Protein AF-A0A6B0WZJ7-F1 (afdb_monomer_lite)

Structure (mmCIF, N/CA/C/O backbone):
data_AF-A0A6B0WZJ7-F1
#
_entry.id   AF-A0A6B0WZJ7-F1
#
loop_
_atom_site.group_PDB
_atom_site.id
_atom_site.type_symbol
_atom_site.label_atom_id
_atom_site.label_alt_id
_atom_site.label_comp_id
_atom_site.label_asym_id
_atom_site.label_entity_id
_atom_site.label_seq_id
_atom_site.pdbx_PDB_ins_code
_atom_site.Cartn_x
_atom_site.Cartn_y
_atom_site.Cartn_z
_atom_site.occupancy
_atom_site.B_iso_or_equiv
_atom_site.auth_seq_id
_atom_site.auth_comp_id
_atom_site.auth_asym_id
_atom_site.auth_atom_id
_atom_site.pdbx_PDB_model_num
ATOM 1 N N . MET A 1 1 ? -17.792 -0.923 10.249 1.00 81.50 1 MET A N 1
ATOM 2 C CA . MET A 1 1 ? -17.793 0.169 11.247 1.00 81.50 1 MET A CA 1
ATOM 3 C C . MET A 1 1 ? -16.436 0.177 11.917 1.00 81.50 1 MET A C 1
ATOM 5 O O . MET A 1 1 ? -16.022 -0.865 12.413 1.00 81.50 1 MET A O 1
ATOM 9 N N . VAL A 1 2 ? -15.752 1.317 11.867 1.00 92.62 2 VAL A N 1
ATOM 10 C CA . VAL A 1 2 ? -14.422 1.508 12.458 1.00 92.62 2 VAL A CA 1
ATOM 11 C C . VAL A 1 2 ? -14.539 1.542 13.991 1.00 92.62 2 VAL A C 1
ATOM 13 O O . VAL A 1 2 ? -15.445 2.209 14.489 1.00 92.62 2 VAL A O 1
ATOM 16 N N . PRO A 1 3 ? -13.685 0.832 14.752 1.00 94.88 3 PRO A N 1
ATOM 17 C CA . PRO A 1 3 ? -13.690 0.889 16.215 1.00 94.88 3 PRO A CA 1
ATOM 18 C C . PRO A 1 3 ? -13.375 2.290 16.765 1.00 94.88 3 PRO A C 1
ATOM 20 O O . PRO A 1 3 ? -12.445 2.941 16.299 1.00 94.88 3 PRO A O 1
ATOM 23 N N . ASP A 1 4 ? -14.049 2.716 17.839 1.00 95.81 4 ASP A N 1
ATOM 24 C CA . ASP A 1 4 ? -13.791 4.020 18.487 1.00 95.81 4 ASP A CA 1
ATOM 25 C C . ASP A 1 4 ? -12.330 4.190 18.940 1.00 95.81 4 ASP A C 1
ATOM 27 O O . ASP A 1 4 ? -11.775 5.290 18.909 1.00 95.81 4 ASP A O 1
ATOM 31 N N . LEU A 1 5 ? -11.689 3.093 19.356 1.00 96.06 5 LEU A N 1
ATOM 32 C CA . LEU A 1 5 ? -10.276 3.104 19.727 1.00 96.06 5 LEU A CA 1
ATOM 33 C C . LEU A 1 5 ? -9.381 3.437 18.527 1.00 96.06 5 LEU A C 1
ATOM 35 O O . LEU A 1 5 ? -8.420 4.182 18.691 1.00 96.06 5 LEU A O 1
ATOM 39 N N . ASP A 1 6 ? -9.700 2.927 17.339 1.00 96.12 6 ASP A N 1
ATOM 40 C CA . ASP A 1 6 ? -8.932 3.196 16.122 1.00 96.12 6 ASP A CA 1
ATOM 41 C C . ASP A 1 6 ? -9.031 4.673 15.744 1.00 96.12 6 ASP A C 1
ATOM 43 O O . ASP A 1 6 ? -8.012 5.287 15.435 1.00 96.12 6 ASP A O 1
ATOM 47 N N . VAL A 1 7 ? -10.230 5.261 15.857 1.00 94.81 7 VAL A N 1
ATOM 48 C CA . VAL A 1 7 ? -10.454 6.702 15.649 1.00 94.81 7 VAL A CA 1
ATOM 49 C C . VAL A 1 7 ? -9.613 7.521 16.623 1.00 94.81 7 VAL A C 1
ATOM 51 O O . VAL A 1 7 ? -8.820 8.363 16.208 1.00 94.81 7 VAL A O 1
ATOM 54 N N . TYR A 1 8 ? -9.706 7.215 17.919 1.00 95.00 8 TYR A N 1
ATOM 55 C CA . TYR A 1 8 ? -8.931 7.905 18.948 1.00 95.00 8 TYR A CA 1
ATOM 56 C C . TYR A 1 8 ? -7.416 7.803 18.715 1.00 95.00 8 TYR A C 1
ATOM 58 O O . TYR A 1 8 ? -6.687 8.782 18.880 1.00 95.00 8 TYR A O 1
ATOM 66 N N . LEU A 1 9 ? -6.915 6.617 18.354 1.00 96.38 9 LEU A N 1
ATOM 67 C CA . LEU A 1 9 ? -5.488 6.403 18.122 1.00 96.38 9 LEU A CA 1
ATOM 68 C C . LEU A 1 9 ? -5.000 7.095 16.850 1.00 96.38 9 LEU A C 1
ATOM 70 O O . LEU A 1 9 ? -3.888 7.626 16.869 1.00 96.38 9 LEU A O 1
ATOM 74 N N . PHE A 1 10 ? -5.812 7.116 15.793 1.00 94.94 10 PHE A N 1
ATOM 75 C CA . PHE A 1 10 ? -5.514 7.857 14.576 1.00 94.94 10 PHE A CA 1
ATOM 76 C C . PHE A 1 10 ? -5.419 9.361 14.863 1.00 94.94 10 PHE A C 1
ATOM 78 O O . PHE A 1 10 ? -4.394 9.963 14.549 1.00 94.94 10 PHE A O 1
ATOM 85 N N . ASP A 1 11 ? -6.399 9.939 15.565 1.00 93.56 11 ASP A N 1
ATOM 86 C CA . ASP A 1 11 ? -6.395 11.358 15.953 1.00 93.56 11 ASP A CA 1
ATOM 87 C C . ASP A 1 11 ? -5.192 11.719 16.836 1.00 93.56 11 ASP A C 1
ATOM 89 O O . ASP A 1 11 ? -4.560 12.762 16.666 1.00 93.56 11 ASP A O 1
ATOM 93 N N . LEU A 1 12 ? -4.848 10.845 17.787 1.00 97.12 12 LEU A N 1
ATOM 94 C CA . LEU A 1 12 ? -3.749 11.083 18.719 1.00 97.12 12 LEU A CA 1
ATOM 95 C C . LEU A 1 12 ? -2.369 10.980 18.053 1.00 97.12 12 LEU A C 1
ATOM 97 O O . LEU A 1 12 ? -1.441 11.685 18.454 1.00 97.12 12 LEU A O 1
ATOM 101 N N . ARG A 1 13 ? -2.196 10.055 17.101 1.00 97.00 13 ARG A N 1
ATOM 102 C CA . ARG A 1 13 ? -0.877 9.684 16.551 1.00 97.00 13 ARG A CA 1
ATOM 103 C C . ARG A 1 13 ? -0.629 10.217 15.143 1.00 97.00 13 ARG A C 1
ATOM 105 O O . ARG A 1 13 ? 0.525 10.261 14.723 1.00 97.00 13 ARG A O 1
ATOM 112 N N . GLY A 1 14 ? -1.683 10.570 14.414 1.00 94.25 14 GLY A N 1
ATOM 113 C CA . GLY A 1 14 ? -1.644 10.853 12.979 1.00 94.25 14 GLY A CA 1
ATOM 114 C C . GLY A 1 14 ? -1.485 9.605 12.101 1.00 94.25 14 GLY A C 1
ATOM 115 O O . GLY A 1 14 ? -1.239 9.738 10.907 1.00 94.25 14 GLY A O 1
ATOM 116 N N . TYR A 1 15 ? -1.572 8.401 12.679 1.00 95.31 15 TYR A N 1
ATOM 117 C CA . TYR A 1 15 ? -1.530 7.129 11.957 1.00 95.31 15 TYR A CA 1
ATOM 118 C C . TYR A 1 15 ? -2.189 6.006 12.766 1.00 95.31 15 TYR A C 1
ATOM 120 O O . TYR A 1 15 ? -2.299 6.075 13.993 1.00 95.31 15 TYR A O 1
ATOM 128 N N . LEU A 1 16 ? -2.556 4.930 12.071 1.00 95.31 16 LEU A N 1
ATOM 129 C CA . LEU A 1 16 ? -3.050 3.686 12.652 1.00 95.31 16 LEU A CA 1
ATOM 130 C C . LEU A 1 16 ? -2.240 2.510 12.097 1.00 95.31 16 LEU A C 1
ATOM 132 O O . LEU A 1 16 ? -1.849 2.521 10.933 1.00 95.31 16 LEU A O 1
ATOM 136 N N . HIS A 1 17 ? -1.980 1.503 12.930 1.00 95.19 17 HIS A N 1
ATOM 137 C CA . HIS A 1 17 ? -1.353 0.251 12.510 1.00 95.19 17 HIS A CA 1
ATOM 138 C C . HIS A 1 17 ? -2.366 -0.882 12.673 1.00 95.19 17 HIS A C 1
ATOM 140 O O . HIS A 1 17 ? -2.803 -1.153 13.791 1.00 95.19 17 HIS A O 1
ATOM 146 N N . LEU A 1 18 ? -2.743 -1.509 11.557 1.00 95.25 18 LEU A N 1
ATOM 147 C CA . LEU A 1 18 ? -3.678 -2.630 11.512 1.00 95.25 18 LEU A CA 1
ATOM 148 C C . LEU A 1 18 ? -2.889 -3.937 11.397 1.00 95.25 18 LEU A C 1
ATOM 150 O O . LEU A 1 18 ? -2.398 -4.294 10.326 1.00 95.25 18 LEU A O 1
ATOM 154 N N . GLU A 1 19 ? -2.731 -4.637 12.517 1.00 95.50 19 GLU A N 1
ATOM 155 C CA . GLU A 1 19 ? -2.029 -5.921 12.542 1.00 95.50 19 GLU A CA 1
ATOM 156 C C . GLU A 1 19 ? -2.855 -7.006 11.847 1.00 95.50 19 GLU A C 1
ATOM 158 O O . GLU A 1 19 ? -4.052 -7.141 12.097 1.00 95.50 19 GLU A O 1
ATOM 163 N N . GLY A 1 20 ? -2.212 -7.795 10.980 1.00 95.81 20 GLY A N 1
ATOM 164 C CA . GLY A 1 20 ? -2.885 -8.884 10.266 1.00 95.81 20 GLY A CA 1
ATOM 165 C C . GLY A 1 20 ? -3.995 -8.405 9.330 1.00 95.81 20 GLY A C 1
ATOM 166 O O . GLY A 1 20 ? -4.973 -9.119 9.138 1.00 95.81 20 GLY A O 1
ATOM 167 N N . ALA A 1 21 ? -3.861 -7.194 8.774 1.00 96.56 21 ALA A N 1
ATOM 168 C CA . ALA A 1 21 ? -4.849 -6.634 7.856 1.00 96.56 21 ALA A CA 1
ATOM 169 C C . ALA A 1 21 ? -5.072 -7.515 6.614 1.00 96.56 21 ALA A C 1
ATOM 171 O O . ALA A 1 21 ? -6.181 -7.543 6.088 1.00 96.56 21 ALA A O 1
ATOM 172 N N . LEU A 1 22 ? -4.035 -8.238 6.190 1.00 98.06 22 LEU A N 1
ATOM 173 C CA . LEU A 1 22 ? -4.096 -9.289 5.182 1.00 98.06 22 LEU A CA 1
ATOM 174 C C . LEU A 1 22 ? -3.811 -10.646 5.825 1.00 98.06 22 LEU A C 1
ATOM 176 O O . LEU A 1 22 ? -2.984 -10.768 6.736 1.00 98.06 22 LEU A O 1
ATOM 180 N N . THR A 1 23 ? -4.460 -11.674 5.302 1.00 98.25 23 THR A N 1
ATOM 181 C CA . THR A 1 23 ? -4.131 -13.073 5.563 1.00 98.25 23 THR A CA 1
ATOM 182 C C . THR A 1 23 ? -2.805 -13.456 4.905 1.00 98.25 23 THR A C 1
ATOM 184 O O . THR A 1 23 ? -2.306 -12.788 4.000 1.00 98.25 23 THR A O 1
ATOM 187 N N . THR A 1 24 ? -2.214 -14.571 5.341 1.00 98.25 24 THR A N 1
ATOM 188 C CA . THR A 1 24 ? -0.990 -15.100 4.719 1.00 98.25 24 THR A CA 1
ATOM 189 C C . THR A 1 24 ? -1.188 -15.434 3.240 1.00 98.25 24 THR A C 1
ATOM 191 O O . THR A 1 24 ? -0.274 -15.211 2.452 1.00 98.25 24 THR A O 1
ATOM 194 N N . ASP A 1 25 ? -2.372 -15.917 2.862 1.00 98.44 25 ASP A N 1
ATOM 195 C CA . ASP A 1 25 ? -2.673 -16.290 1.479 1.00 98.44 25 ASP A CA 1
ATOM 196 C C . ASP A 1 25 ? -2.790 -15.048 0.583 1.00 98.44 25 ASP A C 1
ATOM 198 O O . ASP A 1 25 ? -2.188 -15.013 -0.485 1.00 98.44 25 ASP A O 1
ATOM 202 N N . GLU A 1 26 ? -3.469 -13.989 1.039 1.00 98.12 26 GLU A N 1
ATOM 203 C CA . GLU A 1 26 ? -3.542 -12.709 0.310 1.00 98.12 26 GLU A CA 1
ATOM 204 C C . GLU A 1 26 ? -2.151 -12.089 0.117 1.00 98.12 26 GLU A C 1
ATOM 206 O O . GLU A 1 26 ? -1.815 -11.630 -0.974 1.00 98.12 26 GLU A O 1
ATOM 211 N N . VAL A 1 27 ? -1.301 -12.138 1.151 1.00 98.25 27 VAL A N 1
ATOM 212 C CA . VAL A 1 27 ? 0.099 -11.693 1.043 1.00 98.25 27 VAL A CA 1
ATOM 213 C C . VAL A 1 27 ? 0.866 -12.522 0.011 1.00 98.25 27 VAL A C 1
ATOM 215 O O . VAL A 1 27 ? 1.641 -11.959 -0.762 1.00 98.25 27 VAL A O 1
ATOM 218 N N . GLN A 1 28 ? 0.667 -13.842 -0.025 1.00 98.56 28 GLN A N 1
ATOM 219 C CA . GLN A 1 28 ? 1.339 -14.702 -0.998 1.00 98.56 28 GLN A CA 1
ATOM 220 C C . GLN A 1 28 ? 0.911 -14.372 -2.432 1.00 98.56 28 GLN A C 1
ATOM 222 O O . GLN A 1 28 ? 1.775 -14.227 -3.288 1.00 98.56 28 GLN A O 1
ATOM 227 N N . VAL A 1 29 ? -0.387 -14.177 -2.682 1.00 98.31 29 VAL A N 1
ATOM 228 C CA . VAL A 1 29 ? -0.907 -13.839 -4.019 1.00 98.31 29 VAL A CA 1
ATOM 229 C C . VAL A 1 29 ? -0.341 -12.505 -4.527 1.00 98.31 29 VAL A C 1
ATOM 231 O O . VAL A 1 29 ? 0.024 -12.395 -5.698 1.00 98.31 29 VAL A O 1
ATOM 234 N N . LEU A 1 30 ? -0.206 -11.500 -3.654 1.00 98.12 30 LEU A N 1
ATOM 235 C CA . LEU A 1 30 ? 0.432 -10.223 -4.002 1.00 98.12 30 LEU A CA 1
ATOM 236 C C . LEU A 1 30 ? 1.917 -10.388 -4.340 1.00 98.12 30 LEU A C 1
ATOM 238 O O . LEU A 1 30 ? 2.399 -9.789 -5.301 1.00 98.12 30 LEU A O 1
ATOM 242 N N . ASN A 1 31 ? 2.639 -11.200 -3.564 1.00 97.88 31 ASN A N 1
ATOM 243 C CA . ASN A 1 31 ? 4.051 -11.479 -3.823 1.00 97.88 31 ASN A CA 1
ATOM 244 C C . ASN A 1 31 ? 4.239 -12.233 -5.144 1.00 97.88 31 ASN A C 1
ATOM 246 O O . ASN A 1 31 ? 5.098 -11.849 -5.929 1.00 97.88 31 ASN A O 1
ATOM 250 N N . ASP A 1 32 ? 3.403 -13.234 -5.427 1.00 98.12 32 ASP A N 1
ATOM 251 C CA . ASP A 1 32 ? 3.449 -13.980 -6.689 1.00 98.12 32 ASP A CA 1
ATOM 252 C C . ASP A 1 32 ? 3.193 -13.044 -7.885 1.00 98.12 32 ASP A C 1
ATOM 254 O O . ASP A 1 32 ? 3.899 -13.101 -8.889 1.00 98.12 32 ASP A O 1
ATOM 258 N N . CYS A 1 33 ? 2.230 -12.122 -7.765 1.00 97.19 33 CYS A N 1
ATOM 259 C CA . CYS A 1 33 ? 1.971 -11.100 -8.783 1.00 97.19 33 CYS A CA 1
ATOM 260 C C . CYS A 1 33 ? 3.182 -10.178 -9.003 1.00 97.19 33 CYS A C 1
ATOM 262 O O . CYS A 1 33 ? 3.511 -9.841 -10.142 1.00 97.19 33 CYS A O 1
ATOM 264 N N . LEU A 1 34 ? 3.872 -9.793 -7.926 1.00 96.00 34 LEU A N 1
ATOM 265 C CA . LEU A 1 34 ? 5.081 -8.976 -7.998 1.00 96.00 34 LEU A CA 1
ATOM 266 C C . LEU A 1 34 ? 6.254 -9.726 -8.649 1.00 96.00 34 LEU A C 1
ATOM 268 O O . LEU A 1 34 ? 6.992 -9.123 -9.429 1.00 96.00 34 LEU A O 1
ATOM 272 N N . ASP A 1 35 ? 6.414 -11.017 -8.354 1.00 96.81 35 ASP A N 1
ATOM 273 C CA . ASP A 1 35 ? 7.499 -11.861 -8.869 1.00 96.81 35 ASP A CA 1
ATOM 274 C C . ASP A 1 35 ? 7.410 -12.092 -10.390 1.00 96.81 35 ASP A C 1
ATOM 276 O O . ASP A 1 35 ? 8.430 -12.315 -11.047 1.00 96.81 35 ASP A O 1
ATOM 280 N N . GLU A 1 36 ? 6.215 -11.975 -10.977 1.00 96.44 36 GLU A N 1
ATOM 281 C CA . GLU A 1 36 ? 6.010 -12.011 -12.433 1.00 96.44 36 GLU A CA 1
ATOM 282 C C . GLU A 1 36 ? 6.484 -10.726 -13.140 1.00 96.44 36 GLU A C 1
ATOM 284 O O . GLU A 1 36 ? 6.705 -10.722 -14.357 1.00 96.44 36 GLU A O 1
ATOM 289 N N . ILE A 1 37 ? 6.665 -9.619 -12.409 1.00 96.56 37 ILE A N 1
ATOM 290 C CA . ILE A 1 37 ? 7.164 -8.367 -12.983 1.00 96.56 37 ILE A CA 1
ATOM 291 C C . ILE A 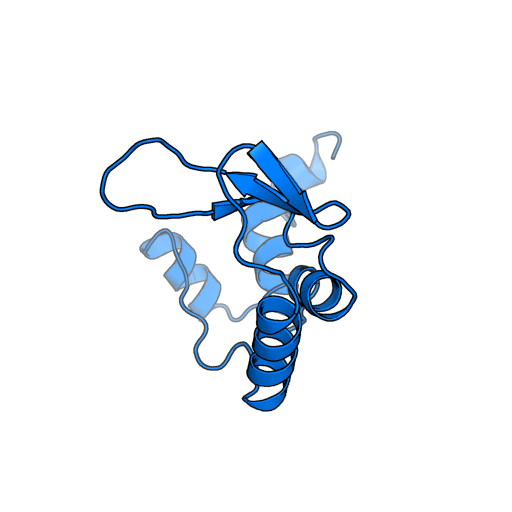1 37 ? 8.686 -8.484 -13.168 1.00 96.56 37 ILE A C 1
ATOM 293 O O . ILE A 1 37 ? 9.428 -8.601 -12.187 1.00 96.56 37 ILE A O 1
ATOM 297 N N . PRO A 1 38 ? 9.210 -8.395 -14.407 1.00 96.38 38 PRO A N 1
ATOM 298 C CA . PRO A 1 38 ? 10.649 -8.448 -14.627 1.00 96.38 38 PRO A CA 1
ATOM 299 C C . PRO A 1 38 ? 11.334 -7.259 -13.947 1.00 96.38 38 PRO A C 1
ATOM 301 O O . PRO A 1 38 ? 10.752 -6.188 -13.816 1.00 96.38 38 PRO A O 1
ATOM 304 N N . ALA A 1 39 ? 12.603 -7.413 -13.565 1.00 94.75 39 ALA A N 1
ATOM 305 C CA . ALA A 1 39 ? 13.368 -6.336 -12.938 1.00 94.75 39 ALA A CA 1
ATOM 306 C C . ALA A 1 39 ? 13.502 -5.114 -13.872 1.00 94.75 39 ALA A C 1
ATOM 308 O O . ALA A 1 39 ? 14.373 -5.085 -14.747 1.00 94.75 39 ALA A O 1
ATOM 309 N N . LEU A 1 40 ? 12.644 -4.107 -13.672 1.00 96.19 40 LEU A N 1
ATOM 310 C CA . LEU A 1 40 ? 12.606 -2.899 -14.497 1.00 96.1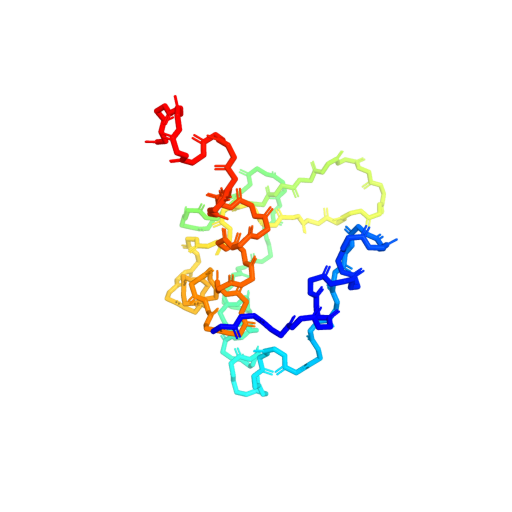9 40 LEU A CA 1
ATOM 311 C C . LEU A 1 40 ? 13.719 -1.925 -14.122 1.00 96.19 40 LEU A C 1
ATOM 313 O O . LEU A 1 40 ? 14.060 -1.735 -12.952 1.00 96.19 40 LEU A O 1
ATOM 317 N N . LYS A 1 41 ? 14.241 -1.227 -15.126 1.00 95.56 41 LYS A N 1
ATOM 318 C CA . LYS A 1 41 ? 15.082 -0.042 -14.943 1.00 95.56 41 LYS A CA 1
ATOM 319 C C . LYS A 1 41 ? 14.226 1.228 -14.897 1.00 95.56 41 LYS A C 1
ATOM 321 O O . LYS A 1 41 ? 13.081 1.222 -15.350 1.00 95.56 41 LYS A O 1
ATOM 326 N N . PRO A 1 42 ? 14.776 2.353 -14.404 1.00 95.62 42 PRO A N 1
ATOM 327 C CA . PRO A 1 42 ? 14.064 3.623 -14.422 1.00 95.62 42 PRO A CA 1
ATOM 328 C C . PRO A 1 42 ? 13.621 4.005 -15.842 1.00 95.62 42 PRO A C 1
ATOM 330 O O . PRO A 1 42 ? 14.439 4.053 -16.761 1.00 95.62 42 PRO A O 1
ATOM 333 N N . GLY A 1 43 ? 12.332 4.293 -16.003 1.00 95.69 43 GLY A N 1
ATOM 334 C CA . GLY A 1 43 ? 11.690 4.643 -17.270 1.00 95.69 43 GLY A CA 1
ATOM 335 C C . GLY A 1 43 ? 11.177 3.453 -18.086 1.00 95.69 43 GLY A C 1
ATOM 336 O O . GLY A 1 43 ? 10.463 3.679 -19.063 1.00 95.69 43 GLY A O 1
ATOM 337 N N . GLU A 1 44 ? 11.504 2.214 -17.708 1.00 98.00 44 GLU A N 1
ATOM 338 C CA . GLU A 1 44 ? 10.953 1.016 -18.345 1.00 98.00 44 GLU A CA 1
ATOM 339 C C . GLU A 1 44 ? 9.528 0.733 -17.854 1.00 98.00 44 GLU A C 1
ATOM 341 O O . GLU A 1 44 ? 9.135 1.127 -16.753 1.00 98.00 44 GLU A O 1
ATOM 346 N N . TRP A 1 45 ? 8.759 0.048 -18.698 1.00 97.94 45 TRP A N 1
ATOM 347 C CA . TRP A 1 45 ? 7.354 -0.274 -18.468 1.00 97.94 45 TRP A CA 1
ATOM 348 C C . TRP A 1 45 ? 7.120 -1.776 -18.619 1.00 97.94 45 TRP A C 1
ATOM 350 O O . TRP A 1 45 ? 7.676 -2.403 -19.525 1.00 97.94 45 TRP A O 1
ATOM 360 N N . TYR A 1 46 ? 6.245 -2.323 -17.780 1.00 97.56 46 TYR A N 1
ATOM 361 C CA . TYR A 1 46 ? 5.669 -3.657 -17.913 1.00 97.56 46 TYR A CA 1
ATOM 362 C C . TYR A 1 46 ? 4.149 -3.534 -17.849 1.00 97.56 46 TYR A C 1
ATOM 364 O O . TYR A 1 46 ? 3.587 -3.220 -16.802 1.00 97.56 46 TYR A O 1
ATOM 372 N N . GLY A 1 47 ? 3.485 -3.692 -18.997 1.00 96.69 47 GLY A N 1
ATOM 373 C CA . GLY A 1 47 ? 2.077 -3.316 -19.121 1.00 96.69 47 GLY A CA 1
ATOM 374 C C . GLY A 1 47 ? 1.883 -1.838 -18.765 1.00 96.69 47 GLY A C 1
ATOM 375 O O . 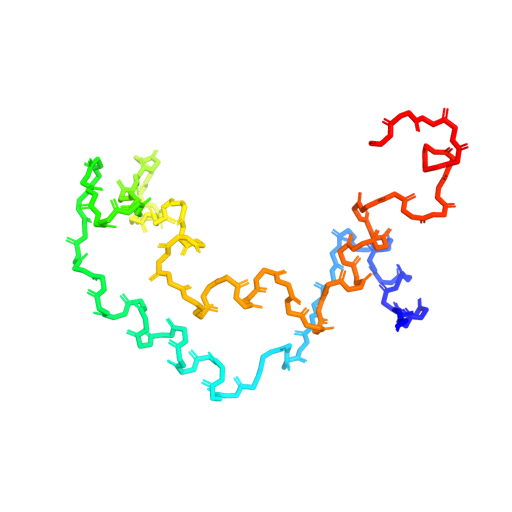GLY A 1 47 ? 2.443 -0.965 -19.431 1.00 96.69 47 GLY A O 1
ATOM 376 N N . TYR A 1 48 ? 1.122 -1.582 -17.703 1.00 97.12 48 TYR A N 1
ATOM 377 C CA . TYR A 1 48 ? 0.826 -0.245 -17.179 1.00 97.12 48 TYR A CA 1
ATOM 378 C C . TYR A 1 48 ? 1.657 0.136 -15.946 1.00 97.12 48 TYR A C 1
ATOM 380 O O . TYR A 1 48 ? 1.496 1.232 -15.419 1.00 97.12 48 TYR A O 1
ATOM 388 N N . VAL A 1 49 ? 2.570 -0.733 -15.508 1.00 97.94 49 VAL A N 1
ATOM 389 C CA . VAL A 1 49 ? 3.452 -0.484 -14.364 1.00 97.94 49 VAL A CA 1
ATOM 390 C C . VAL A 1 49 ? 4.767 0.116 -14.852 1.00 97.94 49 VAL A C 1
ATOM 392 O O . VAL A 1 49 ? 5.419 -0.442 -15.740 1.00 97.94 49 VAL A O 1
ATOM 395 N N . GLN A 1 50 ? 5.187 1.234 -14.254 1.00 98.00 50 GLN A N 1
ATOM 396 C CA . GLN A 1 50 ? 6.453 1.891 -14.589 1.00 98.00 50 GLN A CA 1
ATOM 397 C C . GLN A 1 50 ? 7.511 1.679 -13.503 1.00 98.00 50 GLN A C 1
ATOM 399 O O . GLN A 1 50 ? 7.285 1.970 -12.328 1.00 98.00 50 GLN A O 1
ATOM 404 N N . GLY A 1 51 ? 8.719 1.286 -13.910 1.00 97.19 51 GLY A N 1
ATOM 405 C CA . GLY A 1 51 ? 9.906 1.375 -13.066 1.00 97.19 51 GLY A CA 1
ATOM 406 C C . GLY A 1 51 ? 10.346 2.830 -12.904 1.00 97.19 51 GLY A C 1
ATOM 407 O O . GLY A 1 51 ? 10.742 3.481 -13.870 1.00 97.19 51 GLY A O 1
ATOM 408 N N . HIS A 1 52 ? 10.318 3.357 -11.684 1.00 96.00 52 HIS A N 1
ATOM 409 C CA . HIS A 1 52 ? 10.753 4.714 -11.356 1.00 96.00 52 HIS A CA 1
ATOM 410 C C . HIS A 1 52 ? 11.903 4.704 -10.347 1.00 96.00 52 HIS A C 1
ATOM 412 O O . HIS A 1 52 ? 12.017 3.811 -9.513 1.00 96.00 52 HIS A O 1
ATOM 418 N N . SER A 1 53 ? 12.754 5.726 -10.386 1.00 94.06 53 SER A N 1
ATOM 419 C CA . SER A 1 53 ? 13.733 5.980 -9.332 1.00 94.06 53 SER A CA 1
ATOM 420 C C . SER A 1 53 ? 13.755 7.465 -9.020 1.00 94.06 53 SER A C 1
ATOM 422 O O . SER A 1 53 ? 13.837 8.290 -9.929 1.00 94.06 53 SER A O 1
ATOM 424 N N . TYR A 1 54 ? 13.746 7.789 -7.729 1.00 89.38 54 TYR A N 1
ATOM 425 C CA . TYR A 1 54 ? 13.892 9.158 -7.238 1.00 89.38 54 TYR A CA 1
ATOM 426 C C . TYR A 1 54 ? 15.344 9.663 -7.306 1.00 89.38 54 TYR A C 1
ATOM 428 O O . TYR A 1 54 ? 15.618 10.811 -6.963 1.00 89.38 54 TYR A O 1
ATOM 436 N N . GLY A 1 55 ? 16.287 8.823 -7.755 1.00 85.88 55 GLY A N 1
ATOM 437 C CA . GLY A 1 55 ? 17.702 9.176 -7.887 1.00 85.88 55 GLY A CA 1
ATOM 438 C C . GLY A 1 55 ? 18.445 9.303 -6.555 1.00 85.88 55 GLY A C 1
ATOM 439 O O . GLY A 1 55 ? 19.619 9.673 -6.549 1.00 85.88 55 GLY A O 1
ATOM 440 N N . ASP A 1 56 ? 17.789 8.994 -5.435 1.00 87.81 56 ASP A N 1
ATOM 441 C CA . ASP A 1 56 ? 18.434 8.874 -4.135 1.00 87.81 56 ASP A CA 1
ATOM 442 C C . ASP A 1 56 ? 19.047 7.474 -3.938 1.00 87.81 56 ASP A C 1
ATOM 444 O O . ASP A 1 56 ? 18.702 6.502 -4.612 1.00 87.81 56 ASP A O 1
ATOM 448 N N . VAL A 1 57 ? 20.006 7.380 -3.016 1.00 80.25 57 VAL A N 1
ATOM 449 C CA . VAL A 1 57 ? 20.802 6.159 -2.794 1.00 80.25 57 VAL A CA 1
ATOM 450 C C . VAL A 1 57 ? 20.020 5.088 -2.013 1.00 80.25 57 VAL A C 1
ATOM 452 O O . VAL A 1 57 ? 20.482 3.958 -1.889 1.00 80.25 57 VAL A O 1
ATOM 455 N N . THR A 1 58 ? 18.852 5.427 -1.462 1.00 85.44 58 THR A N 1
ATOM 456 C CA . THR A 1 58 ? 18.122 4.618 -0.473 1.00 85.44 58 THR A CA 1
ATOM 457 C C . THR A 1 58 ? 16.851 3.959 -1.010 1.00 85.44 58 THR A C 1
ATOM 459 O O . THR A 1 58 ? 16.502 2.877 -0.551 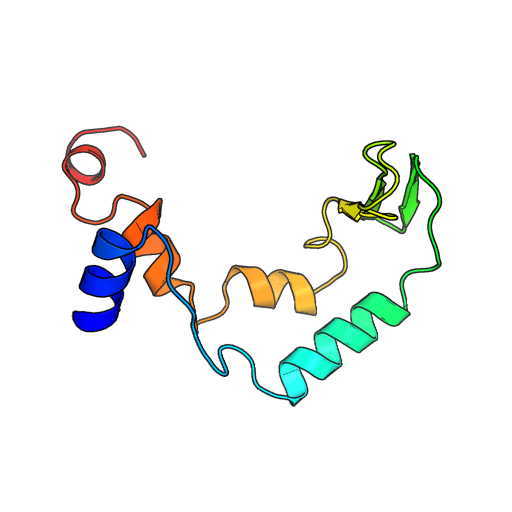1.00 85.44 58 THR A O 1
ATOM 462 N N . SER A 1 59 ? 16.176 4.571 -1.982 1.00 82.06 59 SER A N 1
ATOM 463 C CA . SER A 1 59 ? 14.797 4.244 -2.372 1.00 82.06 59 SER A CA 1
ATOM 464 C C . SER A 1 59 ? 14.669 3.166 -3.453 1.00 82.06 59 SER A C 1
ATOM 466 O O . SER A 1 59 ? 13.551 2.808 -3.814 1.00 82.06 59 SER A O 1
ATOM 468 N N . GLY A 1 60 ? 15.779 2.650 -3.994 1.00 89.25 60 GLY A N 1
ATOM 469 C CA . GLY A 1 60 ? 15.768 1.598 -5.018 1.00 89.25 60 GLY A CA 1
ATOM 470 C C . GLY A 1 60 ? 14.909 1.921 -6.257 1.00 89.25 60 GLY A C 1
ATOM 471 O O . GLY A 1 60 ? 14.769 3.083 -6.654 1.00 89.25 60 GLY A O 1
ATOM 472 N N . ILE A 1 61 ? 14.358 0.876 -6.887 1.00 93.25 61 ILE A N 1
ATOM 473 C CA . ILE A 1 61 ? 13.335 0.995 -7.939 1.00 93.25 61 ILE A CA 1
ATOM 474 C C . ILE A 1 61 ? 11.953 0.977 -7.287 1.00 93.25 61 ILE A C 1
ATOM 476 O O . ILE A 1 61 ? 11.665 0.127 -6.453 1.00 93.25 61 ILE A O 1
ATOM 480 N N . ASN A 1 62 ? 11.107 1.916 -7.694 1.00 94.88 62 ASN A N 1
ATOM 481 C CA . ASN A 1 62 ? 9.728 2.066 -7.254 1.00 94.88 62 ASN A CA 1
ATOM 482 C C . ASN A 1 62 ? 8.809 1.708 -8.422 1.00 94.88 62 ASN A C 1
ATOM 484 O O . ASN A 1 62 ? 8.932 2.311 -9.489 1.00 94.88 62 ASN A O 1
ATOM 488 N N . TYR A 1 63 ? 7.883 0.774 -8.224 1.00 96.00 63 TYR A N 1
ATOM 489 C CA . TYR A 1 63 ? 6.853 0.473 -9.215 1.00 96.00 63 TYR A CA 1
ATOM 490 C C . TYR A 1 63 ? 5.677 1.431 -9.062 1.00 96.00 63 TYR A C 1
ATOM 492 O O . TYR A 1 63 ? 4.940 1.408 -8.080 1.00 96.00 63 TYR A O 1
ATOM 500 N N . GLN A 1 64 ? 5.551 2.323 -10.037 1.00 96.44 64 GLN A N 1
ATOM 501 C CA . GLN A 1 64 ? 4.467 3.288 -10.122 1.00 96.44 64 GLN A CA 1
ATOM 502 C C . GLN A 1 64 ? 3.264 2.644 -10.811 1.00 96.44 64 GLN A C 1
ATOM 504 O O . GLN A 1 64 ? 3.438 1.788 -11.676 1.00 96.44 64 GLN A O 1
ATOM 509 N N . GLN A 1 65 ? 2.057 3.067 -10.425 1.00 96.12 65 GLN A N 1
ATOM 510 C CA . GLN A 1 65 ? 0.800 2.463 -10.889 1.00 96.12 65 GLN A CA 1
ATOM 511 C C . GLN A 1 65 ? 0.718 0.946 -10.620 1.00 96.12 65 GLN A C 1
ATOM 513 O O . GLN A 1 65 ? 0.141 0.209 -11.406 1.00 96.12 65 GLN A O 1
ATOM 518 N N . ILE A 1 66 ? 1.284 0.460 -9.505 1.00 96.56 66 ILE A N 1
ATOM 519 C CA . ILE A 1 66 ? 1.286 -0.980 -9.170 1.00 96.56 66 ILE A CA 1
ATOM 520 C C . ILE A 1 66 ? -0.124 -1.581 -9.054 1.00 96.56 66 ILE A C 1
ATOM 522 O O . ILE A 1 66 ? -0.298 -2.774 -9.255 1.00 96.56 66 ILE A O 1
ATOM 526 N N . TYR A 1 67 ? -1.140 -0.757 -8.799 1.00 95.06 67 TYR A N 1
ATOM 527 C CA . TYR A 1 67 ? -2.540 -1.179 -8.833 1.00 95.06 67 TYR A CA 1
ATOM 528 C C . TYR A 1 67 ? -3.011 -1.677 -10.206 1.00 95.06 67 TYR A C 1
ATOM 530 O O . TYR A 1 67 ? -3.989 -2.400 -10.273 1.00 95.06 67 TYR A O 1
ATOM 538 N N . GLU A 1 68 ? -2.293 -1.358 -11.284 1.00 96.12 68 GLU A N 1
ATOM 539 C CA . GLU A 1 68 ? -2.547 -1.877 -12.633 1.00 96.12 68 GLU A CA 1
ATOM 540 C C . GLU A 1 68 ? -1.784 -3.192 -12.919 1.00 96.12 68 GLU A C 1
ATOM 542 O O . GLU A 1 68 ? -1.735 -3.653 -14.062 1.00 96.12 68 GLU A O 1
ATOM 547 N N . ALA A 1 69 ? -1.119 -3.789 -11.919 1.00 95.75 69 ALA A N 1
ATOM 548 C CA . ALA A 1 69 ? -0.377 -5.046 -12.081 1.00 95.75 69 ALA A CA 1
ATOM 549 C C . ALA A 1 69 ? -1.285 -6.286 -12.167 1.00 95.75 69 ALA A C 1
ATOM 551 O O . ALA A 1 69 ? -0.817 -7.361 -12.545 1.00 95.75 69 ALA A O 1
ATOM 552 N N . GLY A 1 70 ? -2.572 -6.133 -11.849 1.00 94.50 70 GLY A N 1
ATOM 553 C CA . GLY A 1 70 ? -3.597 -7.164 -11.957 1.00 94.50 70 GLY A CA 1
ATOM 554 C C . GLY A 1 70 ? -4.529 -7.203 -10.748 1.00 94.50 70 GLY A C 1
ATOM 555 O O . GLY A 1 70 ? -4.307 -6.513 -9.752 1.00 94.50 70 GLY A O 1
ATOM 556 N N . GLU A 1 71 ? -5.527 -8.084 -10.842 1.00 96.19 71 GLU A N 1
ATOM 557 C CA . GLU A 1 71 ? -6.602 -8.286 -9.856 1.00 96.19 71 GLU A CA 1
ATOM 558 C C . GLU A 1 71 ? -6.118 -8.304 -8.389 1.00 96.19 71 GL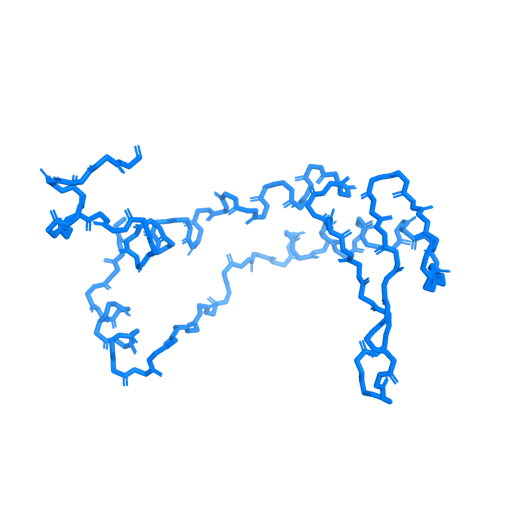U A C 1
ATOM 560 O O . GLU A 1 71 ? -6.721 -7.602 -7.583 1.00 96.19 71 GLU A O 1
ATOM 565 N N . PRO A 1 72 ? -4.987 -8.949 -8.011 1.00 97.12 72 PRO A N 1
ATOM 566 C CA . PRO A 1 72 ? -4.523 -8.921 -6.621 1.00 97.12 72 PRO A CA 1
ATOM 567 C C . PRO A 1 72 ? -4.298 -7.520 -6.039 1.00 97.12 72 PRO A C 1
ATOM 569 O O . PRO A 1 72 ? -4.602 -7.276 -4.872 1.00 97.12 72 PRO A O 1
ATOM 572 N N . PHE A 1 73 ? -3.745 -6.592 -6.826 1.00 97.12 73 PHE A N 1
ATOM 573 C CA . PHE A 1 73 ? -3.505 -5.224 -6.365 1.00 97.12 73 PHE A CA 1
ATOM 574 C C . PHE A 1 73 ? -4.748 -4.332 -6.493 1.00 97.12 73 PHE A C 1
ATOM 576 O O . PHE A 1 73 ? -4.842 -3.339 -5.771 1.00 97.12 73 PHE A O 1
ATOM 583 N N . GLU A 1 74 ? -5.699 -4.679 -7.362 1.00 95.12 74 GLU A N 1
ATOM 584 C CA . GLU A 1 74 ? -7.020 -4.039 -7.414 1.00 95.12 74 GLU A CA 1
ATOM 585 C C . GLU A 1 74 ? -7.820 -4.380 -6.146 1.00 95.12 74 GLU A C 1
ATOM 587 O O . GLU A 1 74 ? -8.268 -3.474 -5.441 1.00 95.12 74 GLU A O 1
ATOM 592 N N . ASP A 1 75 ? -7.881 -5.666 -5.783 1.00 95.69 75 ASP A N 1
ATOM 593 C CA . ASP A 1 75 ? -8.519 -6.162 -4.554 1.00 95.69 75 ASP A CA 1
ATOM 594 C C . ASP A 1 75 ? -7.919 -5.525 -3.294 1.00 95.69 75 ASP A C 1
ATOM 596 O O . ASP A 1 75 ? -8.618 -5.253 -2.313 1.00 95.69 75 ASP A O 1
ATOM 600 N N . LEU A 1 76 ? -6.611 -5.249 -3.321 1.00 96.88 76 LEU A N 1
ATOM 601 C CA . LEU A 1 76 ? -5.912 -4.584 -2.230 1.00 96.88 76 LEU A CA 1
ATOM 602 C C . LEU A 1 76 ? -6.457 -3.168 -1.977 1.00 96.88 76 LEU A C 1
ATOM 604 O O . LEU A 1 76 ? -6.590 -2.762 -0.825 1.00 96.88 76 LEU A O 1
ATOM 608 N N . ILE A 1 77 ? -6.786 -2.389 -3.010 1.00 93.31 77 ILE A N 1
ATOM 609 C CA . ILE A 1 77 ? -7.248 -1.002 -2.820 1.00 93.31 77 ILE A CA 1
ATOM 610 C C . ILE A 1 77 ? -8.547 -0.966 -2.008 1.00 93.31 77 ILE A C 1
ATOM 612 O O . ILE A 1 77 ? -8.655 -0.193 -1.050 1.00 93.31 77 ILE A O 1
ATOM 616 N N . ASP A 1 78 ? -9.487 -1.846 -2.346 1.00 91.12 78 ASP A N 1
ATOM 617 C CA . ASP A 1 78 ? -10.829 -1.894 -1.760 1.00 91.12 78 ASP A CA 1
ATOM 618 C C . ASP A 1 78 ? -10.949 -2.902 -0.601 1.00 91.12 78 ASP A C 1
ATOM 620 O O . ASP A 1 78 ? -12.050 -3.291 -0.196 1.00 91.12 78 ASP A O 1
ATOM 624 N N . HIS A 1 79 ? -9.817 -3.321 -0.027 1.00 97.12 79 HIS A N 1
ATOM 625 C CA . HIS A 1 79 ? -9.791 -4.406 0.943 1.00 97.12 79 HIS A CA 1
ATOM 626 C C . HIS A 1 79 ? -10.599 -4.081 2.219 1.00 97.12 79 HIS A C 1
ATOM 628 O O . HIS A 1 79 ? -10.387 -3.039 2.863 1.00 97.12 79 HIS A O 1
ATOM 634 N N . PRO A 1 80 ? -11.486 -4.990 2.678 1.00 95.81 80 PRO A N 1
ATOM 635 C CA . PRO A 1 80 ? -12.408 -4.724 3.784 1.00 95.81 80 PRO A CA 1
ATOM 636 C C . PRO A 1 80 ? -11.716 -4.429 5.120 1.00 95.81 80 PRO A C 1
ATOM 638 O O . PRO A 1 80 ? -12.322 -3.801 5.988 1.00 95.81 80 PRO A O 1
ATOM 641 N N . SER A 1 81 ? -10.457 -4.843 5.296 1.00 96.31 81 SER A N 1
ATOM 642 C CA . SER A 1 81 ? -9.695 -4.571 6.522 1.00 96.31 81 SER A CA 1
ATOM 643 C C . SER A 1 81 ? -9.373 -3.093 6.745 1.00 96.31 81 SER A C 1
ATOM 645 O O . SER A 1 81 ? -9.124 -2.723 7.888 1.00 96.31 81 SER A O 1
ATOM 647 N N . TRP A 1 82 ? -9.369 -2.251 5.705 1.00 94.88 82 TRP A N 1
ATOM 648 C CA . TRP A 1 82 ? -9.098 -0.811 5.851 1.00 94.88 82 TRP A CA 1
ATOM 649 C C . TRP A 1 82 ? -10.019 0.103 5.054 1.00 94.88 82 TRP A C 1
ATOM 651 O O . TRP A 1 82 ? -10.014 1.306 5.309 1.00 94.88 82 TRP A O 1
ATOM 661 N N . PHE A 1 83 ? -10.821 -0.407 4.118 1.00 93.56 83 PHE A N 1
ATOM 662 C CA . PHE A 1 83 ? -11.669 0.436 3.274 1.00 93.56 83 PHE A CA 1
ATOM 663 C C . PHE A 1 83 ? -12.584 1.372 4.084 1.00 93.56 83 PHE A C 1
ATOM 665 O O . PHE A 1 83 ? -12.669 2.573 3.823 1.00 93.56 83 PHE A O 1
ATOM 672 N N . GLU A 1 84 ? -13.207 0.852 5.144 1.00 92.94 84 GLU A N 1
ATOM 673 C CA . GLU A 1 84 ? -14.058 1.656 6.027 1.00 92.94 84 GLU A CA 1
ATOM 674 C C . GLU A 1 84 ? -13.255 2.677 6.855 1.00 92.94 84 GLU A C 1
ATOM 676 O O . GLU A 1 84 ? -13.752 3.772 7.118 1.00 92.94 84 GLU A O 1
ATOM 681 N N . HIS A 1 85 ? -12.003 2.370 7.222 1.00 93.69 85 HIS A N 1
ATOM 682 C CA . HIS A 1 85 ? -11.095 3.333 7.859 1.00 93.69 85 HIS A CA 1
ATOM 683 C C . HIS A 1 85 ? -10.729 4.466 6.901 1.00 93.69 85 HIS A C 1
ATOM 685 O O . HIS A 1 85 ? -10.781 5.630 7.288 1.00 93.69 85 HIS A O 1
ATOM 691 N N . VAL A 1 86 ? -10.409 4.151 5.644 1.00 92.12 86 VAL A N 1
ATOM 692 C CA . VAL A 1 86 ? -10.087 5.144 4.607 1.00 92.12 86 VAL A CA 1
ATOM 693 C C . VAL A 1 86 ? -11.273 6.074 4.354 1.00 92.12 86 VAL A C 1
ATOM 695 O O . VAL A 1 86 ? -11.103 7.295 4.339 1.00 92.12 86 VAL A O 1
ATOM 698 N N . LYS A 1 87 ? -12.487 5.528 4.218 1.00 88.94 87 LYS A N 1
ATOM 699 C CA . LYS A 1 87 ? -13.707 6.333 4.055 1.00 88.94 87 LYS A CA 1
ATOM 700 C C . LYS A 1 87 ? -13.935 7.299 5.214 1.00 88.94 87 LYS A C 1
ATOM 702 O O . LYS A 1 87 ? -14.221 8.470 4.974 1.00 88.94 87 LYS A O 1
ATOM 707 N N . LEU A 1 88 ? -13.749 6.830 6.447 1.00 89.38 88 LEU A N 1
ATOM 708 C CA . LEU A 1 88 ? -13.924 7.662 7.632 1.00 89.38 88 LEU A CA 1
ATOM 709 C C . LEU A 1 88 ? -12.849 8.753 7.737 1.00 89.38 88 LEU A C 1
ATOM 711 O O . LEU A 1 88 ? -13.173 9.920 7.937 1.00 89.38 88 LEU A O 1
ATOM 715 N N . PHE A 1 89 ? -11.572 8.386 7.611 1.00 88.81 89 PHE A N 1
ATOM 716 C CA . PHE A 1 89 ? -10.460 9.303 7.881 1.00 88.81 89 PHE A CA 1
ATOM 717 C C . PHE A 1 89 ? -10.141 10.246 6.718 1.00 88.81 89 PHE A C 1
ATOM 719 O O . PHE A 1 89 ? -9.645 11.346 6.947 1.00 88.81 89 PHE A O 1
ATOM 726 N N . ILE A 1 90 ? -10.405 9.828 5.478 1.00 83.25 90 ILE A N 1
ATOM 727 C CA . ILE A 1 90 ? -10.017 10.562 4.264 1.00 83.25 90 ILE A CA 1
ATOM 728 C C . ILE A 1 90 ? -11.244 11.002 3.465 1.00 83.25 90 ILE A C 1
ATOM 730 O O . ILE A 1 90 ? -11.272 12.116 2.950 1.00 83.25 90 ILE A O 1
ATOM 734 N N . GLY A 1 91 ? -12.282 10.164 3.396 1.00 74.69 91 GLY A N 1
ATOM 735 C CA . GLY A 1 91 ? -13.512 10.432 2.639 1.00 74.69 91 GLY A CA 1
ATOM 736 C C . GLY A 1 91 ? -14.403 11.534 3.221 1.00 74.69 91 GLY A C 1
ATOM 737 O O . GLY A 1 91 ? -15.496 11.763 2.705 1.00 74.69 91 GLY A O 1
ATOM 738 N N . ALA A 1 92 ? -13.952 12.208 4.285 1.00 67.62 92 ALA A N 1
ATOM 739 C CA . ALA A 1 92 ? -14.651 13.289 4.971 1.00 67.62 92 ALA A CA 1
ATOM 740 C C . ALA A 1 92 ? -16.041 12.887 5.505 1.00 67.62 92 ALA A C 1
ATOM 742 O O . ALA A 1 92 ? -16.828 13.760 5.870 1.00 67.62 92 ALA A O 1
ATOM 743 N N . GLU A 1 93 ? -16.362 11.591 5.564 1.00 68.75 93 GLU A N 1
ATOM 744 C CA . GLU A 1 93 ? -17.681 11.084 5.941 1.00 68.75 93 GLU A CA 1
ATOM 745 C C . GLU A 1 93 ? -18.081 11.598 7.335 1.00 68.75 93 GLU A C 1
ATOM 747 O O . GLU A 1 93 ? -17.343 11.468 8.309 1.00 68.75 93 GLU A O 1
ATOM 752 N N . GLY A 1 94 ? -19.242 12.255 7.423 1.00 67.06 94 GLY A N 1
ATOM 753 C CA . GLY A 1 94 ? -19.727 12.876 8.663 1.00 67.06 94 GLY A CA 1
ATOM 754 C C . GLY A 1 94 ? -19.066 14.209 9.049 1.00 67.06 94 GLY A C 1
ATOM 755 O O . GLY A 1 94 ? -19.394 14.770 10.096 1.00 67.06 94 GLY A O 1
ATOM 756 N N . THR A 1 95 ? -18.164 14.752 8.228 1.00 67.06 95 THR A N 1
ATOM 757 C CA . THR A 1 95 ? -17.583 16.089 8.439 1.00 67.06 95 THR A CA 1
ATOM 758 C C . THR A 1 95 ? -18.451 17.199 7.837 1.00 67.06 95 THR A 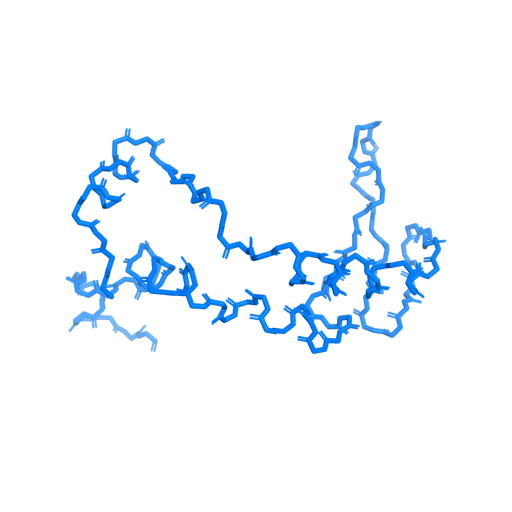C 1
ATOM 760 O O . THR A 1 95 ? -19.376 16.959 7.058 1.00 67.06 95 THR A O 1
ATOM 763 N N . PHE A 1 96 ? -18.139 18.453 8.185 1.00 66.81 96 PHE A N 1
ATOM 764 C CA . PHE A 1 96 ? -18.809 19.627 7.619 1.00 66.81 96 PHE A CA 1
ATOM 765 C C . PHE A 1 96 ? -18.775 19.632 6.082 1.00 66.81 96 PHE A C 1
ATOM 767 O O . PHE A 1 96 ? -19.813 19.891 5.468 1.00 66.81 96 PHE A O 1
ATOM 774 N N . ASP A 1 97 ? -17.625 19.296 5.487 1.00 68.19 97 ASP A N 1
ATOM 775 C CA . ASP A 1 97 ? -17.410 19.320 4.037 1.00 68.19 97 ASP A CA 1
ATOM 776 C C . ASP A 1 97 ? -18.245 18.256 3.319 1.00 68.19 97 ASP A C 1
ATOM 778 O O . ASP A 1 97 ? -18.858 18.551 2.299 1.00 68.19 97 ASP A O 1
ATOM 782 N N . HIS A 1 98 ? -18.400 17.066 3.904 1.00 66.81 98 HIS A N 1
ATOM 783 C CA . HIS A 1 98 ? -19.289 16.031 3.367 1.00 66.81 98 HIS A CA 1
ATOM 784 C C . HIS A 1 98 ? -20.768 16.450 3.340 1.00 66.81 98 HIS A C 1
ATOM 786 O O . HIS A 1 98 ? -21.527 16.010 2.480 1.00 66.81 98 HIS A O 1
ATOM 792 N N . HIS A 1 99 ? -21.197 17.318 4.260 1.00 68.38 99 HIS A N 1
ATOM 793 C CA . HIS A 1 99 ? -22.581 17.794 4.320 1.00 68.38 99 HIS A CA 1
ATOM 794 C C . HIS A 1 99 ? -22.841 19.087 3.527 1.00 68.38 99 HIS A C 1
ATOM 796 O O . HIS A 1 99 ? -24.006 19.415 3.292 1.00 68.38 99 HIS A O 1
ATOM 802 N N . HIS A 1 100 ? -21.801 19.836 3.135 1.00 68.81 100 HIS A N 1
ATOM 803 C CA . HIS A 1 100 ? -21.960 21.200 2.600 1.00 68.81 100 HIS A CA 1
ATOM 804 C C . HIS A 1 100 ? -21.044 21.559 1.415 1.00 68.81 100 HIS A C 1
ATOM 806 O O . HIS A 1 100 ? -21.199 22.646 0.854 1.00 68.81 100 HIS A O 1
ATOM 812 N N . GLY A 1 101 ? -20.119 20.687 1.012 1.00 62.41 101 GLY A N 1
ATOM 813 C CA . GLY A 1 101 ? -19.254 20.855 -0.157 1.00 62.41 101 GLY A CA 1
ATOM 814 C C . GLY A 1 101 ? -19.616 19.890 -1.297 1.00 62.41 101 GLY A C 1
ATOM 815 O O . GLY A 1 101 ? -20.198 18.835 -1.046 1.00 62.41 101 GLY A O 1
ATOM 816 N N . PRO A 1 102 ? -19.312 20.227 -2.565 1.00 60.09 102 PRO A N 1
ATOM 817 C CA . PRO A 1 102 ? -19.370 19.258 -3.653 1.00 60.09 102 PRO A CA 1
ATOM 818 C C . PRO A 1 102 ? -18.232 18.243 -3.473 1.00 60.09 102 PRO A C 1
ATOM 820 O O . PRO A 1 102 ? -17.063 18.622 -3.553 1.00 60.09 102 PRO A O 1
ATOM 823 N N . MET A 1 103 ? -18.593 16.989 -3.202 1.00 57.03 103 MET A N 1
ATOM 824 C CA . MET A 1 103 ? -17.686 15.835 -3.198 1.00 57.03 103 MET A CA 1
ATOM 825 C C . MET A 1 103 ? -17.631 15.214 -4.592 1.00 57.03 103 MET A C 1
ATOM 827 O O . MET A 1 103 ? -18.716 15.077 -5.207 1.00 57.03 103 MET A O 1
#

Secondary structure (DSSP, 8-state):
---HHHHHHHHHHS----TT-S-HHHHHHHHHHHHTS--PPTT-EETTEEEE--S-SSS--EEETGGGG-HHHHHHHT-TTTHHHHHHHTS-TTSHHHHHS--

Sequence (103 aa):
MVPDLDVYLFDLRGYLHLEGALTTDEVQVLNDCLDEIPALKPGEWYGYVQGHSYGDVTSGINYQQIYEAGEPFEDLIDHPSWFEHVKLFIGAEGTFDHHHGPM

Foldseek 3Di:
DDDPVQVVCCVVPVDGDQPCLDDPVLVVVLVVLVVPDPDDDDQDDDPPWGFHDPPDPPPHTDTPPCCVSDDSSVCVVCRPSCNVVCCVPPVCVPHPCVVPPDD

pLDDT: mean 91.12, std 10.18, range [57.03, 98.56]

Radius of gyration: 17.42 Å; chains: 1; bounding box: 43×38×39 Å